Protein AF-A0A4T0EVB5-F1 (afdb_monomer_lite)

Radius of gyration: 19.88 Å; chains: 1; bounding box: 61×43×42 Å

Secondary structure (DSSP, 8-state):
---------PEEEEETTEEEEE--GGGHHHHHHHHHHHH-GGG--SEEEEEEEETTEEEEEEEEEE-TTSPEEEEEEEBPPGGGPPTTPPTTT-BSS-----SSS-EEEEEEESSS-EEEEEGGGTEEEEE---

Sequence (134 aa):
MLHYVFELTVNVQRFDGKPVLYVPAKQLPKFYALVKPYILPEFAYKFRHQVNGAQWYWSYEYSDYLNEEGESLEFDSYMVPESDLELGQLRLLDVDAPVVVPVDTHIRFIVTANDVIHDFAVPSLGLKIDATPG

InterPro domains:
  IPR002429 Cytochrome c oxidase subunit II-like C-terminal [PF00116] (52-134)
  IPR002429 Cytochrome c oxidase subunit II-like C-terminal [PS50857] (44-134)
  IPR008972 Cupredoxin [G3DSA:2.60.40.420] (51-134)
  IPR008972 Cupredoxin [SSF49503] (50-134)
  IPR027434 Homing endonuclease [G3DSA:3.10.28.10] (1-50)
  IPR027434 Homing endonuclease [SSF55608] (1-47)
  IPR045187 Cytochrome c/quinol oxidase subunit II [PTHR22888] (49-134)

Organism: Wallemia ichthyophaga (NCBI:txid245174)

Structure (mmCIF, N/CA/C/O backbone):
data_AF-A0A4T0EVB5-F1
#
_entry.id   AF-A0A4T0EVB5-F1
#
loop_
_atom_site.group_PDB
_atom_site.id
_atom_site.type_symbol
_atom_site.label_atom_id
_atom_site.label_alt_id
_atom_site.label_comp_id
_atom_site.label_asym_id
_atom_site.label_entity_id
_atom_site.label_seq_id
_atom_site.pdbx_PDB_ins_code
_atom_site.Cartn_x
_atom_site.Cartn_y
_atom_site.Cartn_z
_atom_site.occupancy
_atom_site.B_iso_or_equiv
_atom_site.auth_seq_id
_atom_site.auth_comp_id
_atom_site.auth_asym_id
_atom_site.auth_atom_id
_atom_site.pdbx_PDB_model_num
ATOM 1 N N . MET A 1 1 ? 5.068 -19.674 5.567 1.00 35.44 1 MET A N 1
ATOM 2 C CA . MET A 1 1 ? 5.310 -18.638 4.544 1.00 35.44 1 MET A CA 1
ATOM 3 C C . MET A 1 1 ? 6.817 -18.467 4.435 1.00 35.44 1 MET A C 1
ATOM 5 O O . MET A 1 1 ? 7.442 -18.101 5.420 1.00 35.44 1 MET A O 1
ATOM 9 N N . LEU A 1 2 ? 7.418 -18.907 3.329 1.00 25.44 2 LEU A N 1
ATOM 10 C CA . LEU A 1 2 ? 8.870 -18.871 3.138 1.00 25.44 2 LEU A CA 1
ATOM 11 C C . LEU A 1 2 ? 9.256 -17.469 2.659 1.00 25.44 2 LEU A C 1
ATOM 13 O O . LEU A 1 2 ? 8.852 -17.068 1.572 1.00 25.44 2 LEU A O 1
ATOM 17 N N . HIS A 1 3 ? 10.024 -16.731 3.459 1.00 31.75 3 HIS A N 1
ATOM 18 C CA . HIS A 1 3 ? 10.759 -15.572 2.963 1.00 31.75 3 HIS A CA 1
ATOM 19 C C . HIS A 1 3 ? 11.757 -16.084 1.918 1.00 31.75 3 HIS A C 1
ATOM 21 O O . HIS A 1 3 ? 12.736 -16.743 2.268 1.00 31.75 3 HIS A O 1
ATOM 27 N N . TYR A 1 4 ? 11.510 -15.834 0.634 1.00 34.47 4 TYR A N 1
ATOM 28 C CA . TYR A 1 4 ? 12.517 -16.088 -0.390 1.00 34.47 4 TYR A CA 1
ATOM 29 C C . TYR A 1 4 ? 13.493 -14.912 -0.398 1.00 34.47 4 TYR A C 1
ATOM 31 O O . TYR A 1 4 ? 13.415 -14.022 -1.238 1.00 34.47 4 TYR A O 1
ATOM 39 N N . VAL A 1 5 ? 14.421 -14.902 0.559 1.00 42.59 5 VAL A N 1
ATOM 40 C CA . VAL A 1 5 ? 15.648 -14.118 0.408 1.00 42.59 5 VAL A CA 1
ATOM 41 C C . VAL A 1 5 ? 16.436 -14.796 -0.709 1.00 42.59 5 VAL A C 1
ATOM 43 O O . VAL A 1 5 ? 16.967 -15.898 -0.548 1.00 42.59 5 VAL A O 1
ATOM 46 N N . PHE A 1 6 ? 16.429 -14.195 -1.896 1.00 48.22 6 PHE A N 1
ATOM 47 C CA . PHE A 1 6 ? 17.231 -14.685 -3.006 1.00 48.22 6 PHE A CA 1
ATOM 48 C C . PHE A 1 6 ? 18.655 -14.163 -2.842 1.00 48.22 6 PHE A C 1
ATOM 50 O O . PHE A 1 6 ? 18.978 -13.063 -3.276 1.00 48.22 6 PHE A O 1
ATOM 57 N N . GLU A 1 7 ? 19.528 -14.966 -2.242 1.00 53.59 7 GLU A N 1
ATOM 58 C CA . GLU A 1 7 ? 20.964 -14.724 -2.356 1.00 53.59 7 GLU A CA 1
ATOM 59 C C . GLU A 1 7 ? 21.399 -14.986 -3.804 1.00 53.59 7 GLU A C 1
ATOM 61 O O . GLU A 1 7 ? 21.314 -16.110 -4.317 1.00 53.59 7 GLU A O 1
ATOM 66 N N . LEU A 1 8 ? 21.834 -13.922 -4.479 1.00 59.25 8 LEU A N 1
ATOM 67 C CA . LEU A 1 8 ? 22.471 -13.978 -5.786 1.00 59.25 8 LEU A CA 1
ATOM 68 C C . LEU A 1 8 ? 23.977 -13.806 -5.592 1.00 59.25 8 LEU A C 1
ATOM 70 O O . LEU A 1 8 ? 24.440 -12.777 -5.107 1.00 59.25 8 LEU A O 1
ATOM 74 N N . THR A 1 9 ? 24.754 -14.804 -6.000 1.00 68.25 9 THR A N 1
ATOM 75 C CA . THR A 1 9 ? 26.213 -14.703 -6.017 1.00 68.25 9 THR A CA 1
ATOM 76 C C . THR A 1 9 ? 26.633 -14.172 -7.378 1.00 68.25 9 THR A C 1
ATOM 78 O O . THR A 1 9 ? 26.666 -14.915 -8.360 1.00 68.25 9 THR A O 1
ATOM 81 N N . VAL A 1 10 ? 26.962 -12.884 -7.444 1.00 72.25 10 VAL A N 1
ATOM 82 C CA . VAL A 1 10 ? 27.530 -12.278 -8.651 1.00 72.25 10 VAL A CA 1
ATOM 83 C C . VAL A 1 10 ? 29.041 -12.202 -8.498 1.00 72.25 10 VAL A C 1
ATOM 85 O O . VAL A 1 10 ? 29.542 -11.621 -7.540 1.00 72.25 10 VAL A O 1
ATOM 88 N N . ASN A 1 11 ? 29.771 -12.783 -9.448 1.00 74.88 11 ASN A N 1
ATOM 89 C CA . ASN A 1 11 ? 31.225 -12.667 -9.496 1.00 74.88 11 ASN A CA 1
ATOM 90 C C . ASN A 1 11 ? 31.620 -11.667 -10.581 1.00 74.88 11 ASN A C 1
ATOM 92 O O . ASN A 1 11 ? 31.133 -11.750 -11.707 1.00 74.88 11 ASN A O 1
ATOM 96 N N . VAL A 1 12 ? 32.529 -10.748 -10.265 1.00 77.88 12 VAL A N 1
ATOM 97 C CA . VAL A 1 12 ? 33.154 -9.874 -11.265 1.00 77.88 12 VAL A CA 1
ATOM 98 C C . VAL A 1 12 ? 34.386 -10.590 -11.808 1.00 77.88 12 VAL A C 1
ATOM 100 O O . VAL A 1 12 ? 35.315 -10.884 -11.058 1.00 77.88 12 VAL A O 1
ATOM 103 N N . GLN A 1 13 ? 34.408 -10.870 -13.108 1.00 79.19 13 GLN A N 1
ATOM 104 C CA . GLN A 1 13 ? 35.580 -11.408 -13.805 1.00 79.19 13 GLN A CA 1
ATOM 105 C C . GLN A 1 13 ? 36.011 -10.451 -14.913 1.00 79.19 13 GLN A C 1
ATOM 107 O O . GLN A 1 13 ? 35.250 -9.574 -15.311 1.00 79.19 13 GLN A O 1
ATOM 112 N N . ARG A 1 14 ? 37.244 -10.582 -15.410 1.00 81.19 14 ARG A N 1
ATOM 113 C CA . ARG A 1 14 ? 37.707 -9.807 -16.568 1.00 81.19 14 ARG A CA 1
ATOM 114 C C . ARG A 1 14 ? 37.699 -10.677 -17.817 1.00 81.19 14 ARG A C 1
ATOM 116 O O . ARG A 1 14 ? 38.304 -11.742 -17.813 1.00 81.19 14 ARG A O 1
ATOM 123 N N . PHE A 1 15 ? 37.068 -10.188 -18.878 1.00 78.88 15 PHE A N 1
ATOM 124 C CA . PHE A 1 15 ? 37.136 -10.761 -20.221 1.00 78.88 15 PHE A CA 1
ATOM 125 C C . PHE A 1 15 ? 37.667 -9.677 -21.165 1.00 78.88 15 PHE A C 1
ATOM 127 O O . PHE A 1 15 ? 37.140 -8.565 -21.173 1.00 78.88 15 PHE A O 1
ATOM 134 N N . ASP A 1 16 ? 38.772 -9.948 -21.865 1.00 85.94 16 ASP A N 1
ATOM 135 C CA . ASP A 1 16 ? 39.513 -8.957 -22.670 1.00 85.94 16 ASP A CA 1
ATOM 136 C C . ASP A 1 16 ? 39.801 -7.638 -21.927 1.00 85.94 16 ASP A C 1
ATOM 138 O O . ASP A 1 16 ? 39.621 -6.531 -22.435 1.00 85.94 16 ASP A O 1
ATOM 142 N N . GLY A 1 17 ? 40.204 -7.746 -20.658 1.00 86.19 17 GLY A N 1
ATOM 143 C CA . GLY A 1 17 ? 40.525 -6.597 -19.807 1.00 86.19 17 GLY A CA 1
ATOM 144 C C . GLY A 1 17 ? 39.315 -5.814 -19.284 1.00 86.19 17 GLY A C 1
ATOM 145 O O . GLY A 1 17 ? 39.488 -4.998 -18.374 1.00 86.19 17 GLY A O 1
ATOM 146 N N . LYS A 1 18 ? 38.095 -6.089 -19.763 1.00 79.06 18 LYS A N 1
ATOM 147 C CA . LYS A 1 18 ? 36.859 -5.438 -19.307 1.00 79.06 18 LYS A CA 1
ATOM 148 C C . LYS A 1 18 ? 36.208 -6.224 -18.166 1.00 79.06 18 LYS A C 1
ATOM 150 O O . LYS A 1 18 ? 36.173 -7.452 -18.235 1.00 79.06 18 LYS A O 1
ATOM 155 N N . PRO A 1 19 ? 35.697 -5.556 -17.118 1.00 80.69 19 PRO A N 1
ATOM 156 C CA . PRO A 1 19 ? 34.923 -6.227 -16.083 1.00 80.69 19 PRO A CA 1
ATOM 157 C C . PRO A 1 19 ? 33.594 -6.729 -16.664 1.00 80.69 19 PRO A C 1
ATOM 159 O O . PRO A 1 19 ? 32.876 -5.989 -17.332 1.00 80.69 19 PRO A O 1
ATOM 162 N N . VAL A 1 20 ? 33.276 -7.990 -16.396 1.00 81.12 20 VAL A N 1
ATOM 163 C CA . VAL A 1 20 ? 32.047 -8.677 -16.791 1.00 81.12 20 VAL A CA 1
ATOM 164 C C . VAL A 1 20 ? 31.455 -9.336 -15.548 1.00 81.12 20 VAL A C 1
ATOM 166 O O . VAL A 1 20 ? 32.163 -9.995 -14.782 1.00 81.12 20 VAL A O 1
ATOM 169 N N . LEU A 1 21 ? 30.152 -9.148 -15.340 1.00 79.19 21 LEU A N 1
ATOM 170 C CA . LEU A 1 21 ? 29.410 -9.826 -14.280 1.00 79.19 21 LEU A CA 1
ATOM 171 C C . LEU A 1 21 ? 29.070 -11.245 -14.734 1.00 79.19 21 LEU A C 1
ATOM 173 O O . LEU A 1 21 ? 28.419 -11.436 -15.760 1.00 79.19 21 LEU A O 1
ATOM 177 N N . TYR A 1 22 ? 29.496 -12.239 -13.960 1.00 80.88 22 TYR A N 1
ATOM 178 C CA . TYR A 1 22 ? 29.159 -13.637 -14.182 1.00 80.88 22 TYR A CA 1
ATOM 179 C C . TYR A 1 22 ? 28.127 -14.098 -13.154 1.00 80.88 22 TYR A C 1
ATOM 181 O O . TYR A 1 22 ? 28.383 -14.084 -11.945 1.00 80.88 22 TYR A O 1
ATOM 189 N N . VAL A 1 23 ? 26.972 -14.544 -13.650 1.00 83.06 23 VAL A N 1
ATOM 190 C CA . VAL A 1 23 ? 25.920 -15.182 -12.853 1.00 83.06 23 VAL A CA 1
ATOM 191 C C . VAL A 1 23 ? 25.990 -16.692 -13.096 1.00 83.06 23 VAL A C 1
ATOM 193 O O . VAL A 1 23 ? 25.849 -17.125 -14.242 1.00 83.06 23 VAL A O 1
ATOM 196 N N . PRO A 1 24 ? 26.205 -17.524 -12.059 1.00 84.94 24 PRO A N 1
ATOM 197 C CA . PRO A 1 24 ? 26.215 -18.974 -12.216 1.00 84.94 24 PRO A CA 1
ATOM 198 C C . PRO A 1 24 ? 24.929 -19.482 -12.875 1.00 84.94 24 PRO A C 1
ATOM 200 O O . PRO A 1 24 ? 23.834 -19.077 -12.491 1.00 84.94 24 PRO A O 1
ATOM 203 N N . ALA A 1 25 ? 25.039 -20.438 -13.803 1.00 84.62 25 ALA A N 1
ATOM 204 C CA . ALA A 1 25 ? 23.894 -20.943 -14.570 1.00 84.62 25 ALA A CA 1
ATOM 205 C C . ALA A 1 25 ? 22.713 -21.412 -13.694 1.00 84.62 25 ALA A C 1
ATOM 207 O O . ALA A 1 25 ? 21.555 -21.176 -14.020 1.00 84.62 25 ALA A O 1
ATOM 208 N N . LYS A 1 26 ? 22.999 -22.005 -12.527 1.00 84.12 26 LYS A N 1
ATOM 209 C CA . LYS A 1 26 ? 21.984 -22.444 -11.549 1.00 84.12 26 LYS A CA 1
ATOM 210 C C . LYS A 1 26 ? 21.180 -21.292 -10.929 1.00 84.12 26 LYS A C 1
ATOM 212 O O . LYS A 1 26 ? 20.095 -21.522 -10.406 1.00 84.12 26 LYS A O 1
ATOM 217 N N . GLN A 1 27 ? 21.714 -20.075 -10.959 1.00 84.25 27 GLN A N 1
ATOM 218 C CA . GLN A 1 27 ? 21.076 -18.868 -10.438 1.00 84.25 27 GLN A CA 1
ATOM 219 C C . GLN A 1 27 ? 20.407 -18.038 -11.545 1.00 84.25 27 GLN A C 1
ATOM 221 O O . GLN A 1 27 ? 19.631 -17.140 -11.223 1.00 84.25 27 GLN A O 1
ATOM 226 N N . LEU A 1 28 ? 20.621 -18.365 -12.829 1.00 83.69 28 LEU A N 1
ATOM 227 C CA . LEU A 1 28 ? 20.002 -17.655 -13.956 1.00 83.69 28 LEU A CA 1
ATOM 228 C C . LEU A 1 28 ? 18.470 -17.584 -13.878 1.00 83.69 28 LEU A C 1
ATOM 230 O O . LEU A 1 28 ? 17.954 -16.500 -14.127 1.00 83.69 28 LEU A O 1
ATOM 234 N N . PRO A 1 29 ? 17.717 -18.635 -13.487 1.00 85.69 29 PRO A N 1
ATOM 235 C CA . PRO A 1 29 ? 16.261 -18.520 -13.374 1.00 85.69 29 PRO A CA 1
ATOM 236 C C . PRO A 1 29 ? 15.819 -17.487 -12.329 1.00 85.69 29 PRO A C 1
ATOM 238 O O . PRO A 1 29 ? 14.877 -16.738 -12.564 1.00 85.69 29 PRO A O 1
ATOM 241 N N . LYS A 1 30 ? 16.530 -17.413 -11.194 1.00 80.56 30 LYS A N 1
ATOM 242 C CA . LYS A 1 30 ? 16.265 -16.440 -10.121 1.00 80.56 30 LYS A CA 1
ATOM 243 C C . LYS A 1 30 ? 16.626 -15.026 -10.560 1.00 80.56 30 LYS A C 1
ATOM 245 O O . LYS A 1 30 ? 15.839 -14.107 -10.373 1.00 80.56 30 LYS A O 1
ATOM 250 N N . PHE A 1 31 ? 17.798 -14.874 -11.176 1.00 82.19 31 PHE A N 1
ATOM 251 C CA . PHE A 1 31 ? 18.243 -13.602 -11.731 1.00 82.19 31 PHE A CA 1
ATOM 252 C C . PHE A 1 31 ? 17.263 -13.096 -12.787 1.00 82.19 31 PHE A C 1
ATOM 254 O O . PHE A 1 31 ? 16.822 -11.958 -12.707 1.00 82.19 31 PHE A O 1
ATOM 261 N N . TYR A 1 32 ? 16.863 -13.960 -13.723 1.00 82.75 32 TYR A N 1
ATOM 262 C CA . TYR A 1 32 ? 15.874 -13.632 -14.739 1.00 82.75 32 TYR A CA 1
ATOM 263 C C . TYR A 1 32 ? 14.550 -13.215 -14.102 1.00 82.75 32 TYR A C 1
ATOM 265 O O . TYR A 1 32 ? 14.058 -12.150 -14.436 1.00 82.75 32 TYR A O 1
ATOM 273 N N . ALA A 1 33 ? 14.010 -13.976 -13.143 1.00 80.81 33 ALA A N 1
ATOM 274 C CA . ALA A 1 33 ? 12.781 -13.602 -12.440 1.00 80.81 33 ALA A CA 1
ATOM 275 C C . ALA A 1 33 ? 12.872 -12.225 -11.754 1.00 80.81 33 ALA A C 1
ATOM 277 O O . ALA A 1 33 ? 11.902 -11.475 -11.786 1.00 80.81 33 ALA A O 1
ATOM 278 N N . LEU A 1 34 ? 14.039 -11.879 -11.197 1.00 79.94 34 LEU A N 1
ATOM 279 C CA . LEU A 1 34 ? 14.293 -10.586 -10.560 1.00 79.94 34 LEU A CA 1
ATOM 280 C C . LEU A 1 34 ? 14.336 -9.429 -11.569 1.00 79.94 34 LEU A C 1
ATOM 282 O O . LEU A 1 34 ? 13.760 -8.375 -11.319 1.00 79.94 34 LEU A O 1
ATOM 286 N N . VAL A 1 35 ? 15.020 -9.605 -12.703 1.00 81.31 35 VAL A N 1
ATOM 287 C CA . VAL A 1 35 ? 15.214 -8.517 -13.680 1.00 81.31 35 VAL A CA 1
ATOM 288 C C . VAL A 1 35 ? 14.085 -8.411 -14.699 1.00 81.31 35 VAL A C 1
ATOM 290 O O . VAL A 1 35 ? 13.909 -7.351 -15.295 1.00 81.31 35 VAL A O 1
ATOM 293 N N . LYS A 1 36 ? 13.308 -9.486 -14.897 1.00 79.69 36 LYS A N 1
ATOM 294 C CA . LYS A 1 36 ? 12.224 -9.580 -15.885 1.00 79.69 36 LYS A CA 1
ATOM 295 C C . LYS A 1 36 ? 11.284 -8.364 -15.863 1.00 79.69 36 LYS A C 1
ATO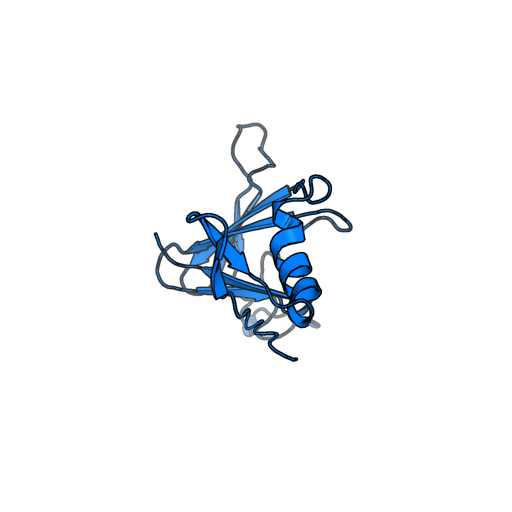M 297 O O . LYS A 1 36 ? 11.073 -7.811 -16.940 1.00 79.69 36 LYS A O 1
ATOM 302 N N . PRO A 1 37 ? 10.790 -7.882 -14.702 1.00 73.31 37 PRO A N 1
ATOM 303 C CA . PRO A 1 37 ? 9.876 -6.738 -14.662 1.00 73.31 37 PRO A CA 1
ATOM 304 C C . PRO A 1 37 ? 10.503 -5.412 -15.122 1.00 73.31 37 PRO A C 1
ATOM 306 O O . PRO A 1 37 ? 9.779 -4.482 -15.460 1.00 73.31 37 PRO A O 1
ATOM 309 N N . TYR A 1 38 ? 11.836 -5.307 -15.129 1.00 74.25 38 TYR A N 1
ATOM 310 C CA . TYR A 1 38 ? 12.560 -4.074 -15.457 1.00 74.25 38 TYR A CA 1
ATOM 311 C C . TYR A 1 38 ? 13.002 -3.991 -16.921 1.00 74.25 38 TYR A C 1
ATOM 313 O O . TYR A 1 38 ? 13.263 -2.897 -17.413 1.00 74.25 38 TYR A O 1
ATOM 321 N N . ILE A 1 39 ? 13.128 -5.130 -17.609 1.00 75.19 39 ILE A N 1
ATOM 322 C CA . ILE A 1 39 ? 13.713 -5.196 -18.960 1.00 75.19 39 ILE A CA 1
ATOM 323 C C . ILE A 1 39 ? 12.700 -5.550 -20.049 1.00 75.19 39 ILE A C 1
ATOM 325 O O . ILE A 1 39 ? 12.988 -5.353 -21.228 1.00 75.19 39 ILE A O 1
ATOM 329 N N . LEU A 1 40 ? 11.544 -6.104 -19.675 1.00 74.81 40 LEU A N 1
ATOM 330 C CA . LEU A 1 40 ? 10.555 -6.605 -20.621 1.00 74.81 40 LEU A CA 1
ATOM 331 C C . LEU A 1 40 ? 9.374 -5.623 -20.777 1.00 74.81 40 LEU A C 1
ATOM 333 O O . LEU A 1 40 ? 8.707 -5.327 -19.784 1.00 74.81 40 LEU A O 1
ATOM 337 N N . PRO A 1 41 ? 9.091 -5.117 -21.997 1.00 72.75 41 PRO A N 1
ATOM 338 C CA . PRO A 1 41 ? 8.057 -4.104 -22.232 1.00 72.75 41 PRO A CA 1
ATOM 339 C C . PRO A 1 41 ? 6.639 -4.539 -21.858 1.00 72.75 41 PRO A C 1
ATOM 341 O O . PRO A 1 41 ? 5.817 -3.694 -21.513 1.00 72.75 41 PRO A O 1
ATOM 344 N N . GLU A 1 42 ? 6.331 -5.837 -21.912 1.00 70.88 42 GLU A N 1
ATOM 345 C CA . GLU A 1 42 ? 5.012 -6.352 -21.538 1.00 70.88 42 GLU A CA 1
ATOM 346 C C . GLU A 1 42 ? 4.696 -6.175 -20.043 1.00 70.88 42 GLU A C 1
ATOM 348 O O . GLU A 1 42 ? 3.531 -6.233 -19.665 1.00 70.88 42 GLU A O 1
ATOM 353 N N . PHE A 1 43 ? 5.710 -5.887 -19.216 1.00 66.75 43 PHE A N 1
ATOM 354 C CA . PHE A 1 43 ? 5.569 -5.533 -17.799 1.00 66.75 43 PHE A CA 1
ATOM 355 C C . PHE A 1 43 ? 5.470 -4.018 -17.565 1.00 66.75 43 PHE A C 1
ATOM 357 O O . PHE A 1 43 ? 5.588 -3.557 -16.427 1.00 66.75 43 PHE A O 1
ATOM 364 N N . ALA A 1 44 ? 5.248 -3.221 -18.618 1.00 72.62 44 ALA A N 1
ATOM 365 C CA . ALA A 1 44 ? 4.898 -1.817 -18.457 1.00 72.62 44 ALA A CA 1
ATOM 366 C C . ALA A 1 44 ? 3.654 -1.701 -17.561 1.00 72.62 44 ALA A C 1
ATOM 368 O O . ALA A 1 44 ? 2.600 -2.282 -17.829 1.00 72.62 44 ALA A O 1
ATOM 369 N N . TYR A 1 45 ? 3.797 -0.963 -16.463 1.00 72.81 45 TYR A N 1
ATOM 370 C CA . TYR A 1 45 ? 2.709 -0.715 -15.529 1.00 72.81 45 TYR A CA 1
ATOM 371 C C . TYR A 1 45 ? 1.666 0.187 -16.187 1.00 72.81 45 TYR A C 1
ATOM 373 O O . TYR A 1 45 ? 2.011 1.120 -16.913 1.00 72.81 45 TYR A O 1
ATOM 381 N N . LYS A 1 46 ? 0.391 -0.101 -15.924 1.00 79.94 46 LYS A N 1
ATOM 382 C CA . LYS A 1 46 ? -0.731 0.712 -16.412 1.00 79.94 46 LYS A CA 1
ATOM 383 C C . LYS A 1 46 ? -1.258 1.681 -15.366 1.00 79.94 46 LYS A C 1
ATOM 385 O O . LYS A 1 46 ? -1.829 2.691 -15.743 1.00 79.94 46 LYS A O 1
ATOM 390 N N . PHE A 1 47 ? -1.072 1.353 -14.089 1.00 84.44 47 PHE A N 1
ATOM 391 C CA . PHE A 1 47 ? -1.549 2.162 -12.975 1.00 84.44 47 PHE A CA 1
ATOM 392 C C . PHE A 1 47 ? -0.454 2.344 -11.937 1.00 84.44 47 PHE A C 1
ATOM 394 O O . PHE A 1 47 ? 0.186 1.375 -11.513 1.00 84.44 47 PHE A O 1
ATOM 401 N N . ARG A 1 48 ? -0.262 3.587 -11.520 1.00 88.25 48 ARG A N 1
ATOM 402 C CA . ARG A 1 48 ? 0.656 4.022 -10.479 1.00 88.25 48 ARG A CA 1
ATOM 403 C C . ARG A 1 48 ? -0.133 4.459 -9.255 1.00 88.25 48 ARG A C 1
ATOM 405 O O . ARG A 1 48 ? -1.046 5.268 -9.363 1.00 88.25 48 ARG A O 1
ATOM 412 N N . HIS A 1 49 ? 0.267 3.926 -8.111 1.00 90.88 49 HIS A N 1
ATOM 413 C CA . HIS A 1 49 ? -0.272 4.286 -6.807 1.00 90.88 49 HIS A CA 1
ATOM 414 C C . HIS A 1 49 ? 0.889 4.714 -5.922 1.00 90.88 49 HIS A C 1
ATOM 416 O O . HIS A 1 49 ? 1.884 3.983 -5.847 1.00 90.88 49 HIS A O 1
ATOM 422 N N . GLN A 1 50 ? 0.786 5.868 -5.273 1.00 94.38 50 GLN A N 1
ATOM 423 C CA . GLN A 1 50 ? 1.711 6.212 -4.197 1.00 94.38 50 GLN A CA 1
ATOM 424 C C . GLN A 1 50 ? 1.155 5.687 -2.879 1.00 94.38 50 GLN A C 1
ATOM 426 O O . GLN A 1 50 ? -0.057 5.647 -2.675 1.00 94.38 50 GLN A O 1
ATOM 431 N N . VAL A 1 51 ? 2.057 5.221 -2.027 1.00 97.00 51 VAL A N 1
ATOM 432 C CA . VAL A 1 51 ? 1.761 4.673 -0.711 1.00 97.00 51 VAL A CA 1
ATOM 433 C C . VAL A 1 51 ? 2.677 5.385 0.269 1.00 97.00 51 VAL A C 1
ATOM 435 O O . VAL A 1 51 ? 3.894 5.198 0.219 1.00 97.00 51 VAL A O 1
ATOM 438 N N . ASN A 1 52 ? 2.091 6.197 1.139 1.00 97.44 52 ASN A N 1
ATOM 439 C CA . ASN A 1 52 ? 2.810 6.989 2.124 1.00 97.44 52 ASN A CA 1
ATOM 440 C C . ASN A 1 52 ? 2.549 6.415 3.517 1.00 97.44 52 ASN A C 1
ATOM 442 O O . ASN A 1 52 ? 1.414 6.387 3.989 1.00 97.44 52 ASN A O 1
ATOM 446 N N . GLY A 1 53 ? 3.602 5.925 4.166 1.00 97.69 53 GLY A N 1
ATOM 447 C CA . GLY A 1 53 ? 3.552 5.512 5.564 1.00 97.69 53 GLY A CA 1
ATOM 448 C C . GLY A 1 53 ? 3.628 6.723 6.488 1.00 97.69 53 GLY A C 1
ATOM 449 O O . GLY A 1 53 ? 4.540 7.546 6.368 1.00 97.69 53 GLY A O 1
ATOM 450 N N . ALA A 1 54 ? 2.695 6.811 7.426 1.00 97.12 54 ALA A N 1
ATOM 451 C CA . ALA A 1 54 ? 2.722 7.767 8.520 1.00 97.12 54 ALA A CA 1
ATOM 452 C C . ALA A 1 54 ? 2.487 7.030 9.841 1.00 97.12 54 ALA A C 1
ATOM 454 O O . ALA A 1 54 ? 2.129 5.849 9.867 1.00 97.12 54 ALA A O 1
ATOM 455 N N . GLN A 1 55 ? 2.709 7.698 10.970 1.00 96.56 55 GLN A N 1
ATOM 456 C CA . GLN A 1 55 ? 2.523 7.107 12.288 1.00 96.56 55 GLN A CA 1
ATOM 457 C C . GLN A 1 55 ? 1.103 6.552 12.448 1.00 96.56 55 GLN A C 1
ATOM 459 O O . GLN A 1 55 ? 0.153 7.279 12.725 1.00 96.56 55 GLN A O 1
ATOM 464 N N . TRP A 1 56 ? 1.022 5.222 12.333 1.00 96.38 56 TRP A N 1
ATOM 465 C CA . TRP A 1 56 ? -0.148 4.378 12.583 1.00 96.38 56 TRP A CA 1
ATOM 466 C C . TRP A 1 56 ? -1.250 4.404 11.515 1.00 96.38 56 TRP A C 1
ATOM 468 O O . TRP A 1 56 ? -2.334 3.881 11.770 1.00 96.38 56 TRP A O 1
ATOM 478 N N . TYR A 1 57 ? -0.972 4.933 10.322 1.00 97.88 57 TYR A N 1
ATOM 479 C CA . TYR A 1 57 ? -1.886 4.882 9.177 1.00 97.88 57 TYR A CA 1
ATOM 480 C C . TYR A 1 57 ? -1.129 4.923 7.845 1.00 97.88 57 TYR A C 1
ATOM 482 O O . TYR A 1 57 ? 0.074 5.192 7.801 1.00 97.88 57 TYR A O 1
ATOM 490 N N . TRP A 1 58 ? -1.842 4.633 6.759 1.00 98.31 58 TRP A N 1
ATOM 491 C CA . TRP A 1 58 ? -1.317 4.718 5.398 1.00 98.31 58 TRP A CA 1
ATOM 492 C C . TRP A 1 58 ? -2.134 5.714 4.588 1.00 98.31 58 TRP A C 1
ATOM 494 O O . TRP A 1 58 ? -3.358 5.660 4.639 1.00 98.31 58 TRP A O 1
ATOM 504 N N . SER A 1 59 ? -1.476 6.554 3.797 1.00 97.81 59 SER A N 1
ATOM 505 C CA . SER A 1 59 ? -2.136 7.386 2.786 1.00 97.81 59 SER A CA 1
ATOM 506 C C . SER A 1 59 ? -1.879 6.803 1.403 1.00 97.81 59 SER A C 1
ATOM 508 O O . SER A 1 59 ? -0.762 6.370 1.094 1.00 97.81 59 SER A O 1
ATOM 510 N N . TYR A 1 60 ? -2.909 6.784 0.564 1.00 97.12 60 TYR A N 1
ATOM 511 C CA . TYR A 1 60 ? -2.835 6.273 -0.800 1.00 97.12 60 TYR A CA 1
ATOM 512 C C . TYR A 1 60 ? -3.176 7.373 -1.793 1.00 97.12 60 TYR A C 1
ATOM 514 O O . TYR A 1 60 ? -4.175 8.067 -1.630 1.00 97.12 60 TYR A O 1
ATOM 522 N N . GLU A 1 61 ? -2.392 7.466 -2.864 1.00 95.38 61 GLU A N 1
ATOM 523 C CA . GLU A 1 61 ? -2.629 8.414 -3.950 1.00 95.38 61 GLU A CA 1
ATOM 524 C C . GLU A 1 61 ? -2.766 7.679 -5.285 1.00 95.38 61 GLU A C 1
ATOM 526 O O . GLU A 1 61 ? -1.858 6.965 -5.731 1.00 95.38 61 GLU A O 1
ATOM 531 N N . TYR A 1 62 ? -3.888 7.892 -5.963 1.00 93.69 62 TYR A N 1
ATOM 532 C CA . TYR A 1 62 ? -4.124 7.425 -7.323 1.00 93.69 62 TYR A CA 1
ATOM 533 C C . TYR A 1 62 ? -3.592 8.449 -8.338 1.00 93.69 62 TYR A C 1
ATOM 535 O O . TYR A 1 62 ? -4.361 9.128 -9.011 1.00 93.69 62 TYR A O 1
ATOM 543 N N . SER A 1 63 ? -2.269 8.562 -8.477 1.00 84.38 63 SER A N 1
ATOM 544 C CA . SER A 1 63 ? -1.637 9.641 -9.261 1.00 84.38 63 SER A CA 1
ATOM 545 C C . SER A 1 63 ? -1.997 9.679 -10.751 1.00 84.38 63 SER A C 1
ATOM 547 O O . SER A 1 63 ? -1.864 10.722 -11.383 1.00 84.38 63 SER A O 1
ATOM 549 N N . ASP A 1 64 ? -2.418 8.555 -11.338 1.00 85.75 64 ASP A N 1
ATOM 550 C CA . ASP A 1 64 ? -2.844 8.517 -12.745 1.00 85.75 64 ASP A CA 1
ATOM 551 C C . ASP A 1 64 ? -4.321 8.946 -12.932 1.00 85.75 64 ASP A C 1
ATOM 553 O O . ASP A 1 64 ? -4.776 9.095 -14.067 1.00 85.75 64 ASP A O 1
ATOM 557 N N . TYR A 1 65 ? -5.073 9.149 -11.841 1.00 83.94 65 TYR A N 1
ATOM 558 C CA . TYR A 1 65 ? -6.475 9.567 -11.854 1.00 83.94 65 TYR A CA 1
ATOM 559 C C . TYR A 1 65 ? -6.607 10.992 -11.328 1.00 83.94 65 TYR A C 1
ATOM 561 O O . TYR A 1 65 ? -6.496 11.231 -10.128 1.00 83.94 65 TYR A O 1
ATOM 569 N N . LEU A 1 66 ? -6.878 11.922 -12.240 1.00 85.62 66 LEU A N 1
ATOM 570 C CA . LEU A 1 66 ? -7.120 13.320 -11.908 1.00 85.62 66 LEU A CA 1
ATOM 571 C C . LEU A 1 66 ? -8.622 13.605 -11.865 1.00 85.62 66 LEU A C 1
ATOM 573 O O . LEU A 1 66 ? -9.375 13.128 -12.721 1.00 85.62 66 LEU A O 1
ATOM 577 N N . ASN A 1 67 ? -9.048 14.388 -10.879 1.00 82.94 67 ASN A N 1
ATOM 578 C CA . ASN A 1 67 ? -10.395 14.945 -10.826 1.00 82.94 67 ASN A CA 1
ATOM 579 C C . ASN A 1 67 ? -10.574 16.071 -11.876 1.00 82.94 67 ASN A C 1
ATOM 581 O O . ASN A 1 67 ? -9.658 16.393 -12.637 1.00 82.94 67 ASN A O 1
ATOM 585 N N . GLU A 1 68 ? -11.763 16.678 -11.932 1.00 85.19 68 GLU A N 1
ATOM 586 C CA . GLU A 1 68 ? -12.077 17.765 -12.882 1.00 85.19 68 GLU A CA 1
ATOM 587 C C . GLU A 1 68 ? -11.185 19.011 -12.707 1.00 85.19 68 GLU A C 1
ATOM 589 O O . GLU A 1 68 ? -11.044 19.809 -13.633 1.00 85.19 68 GLU A O 1
ATOM 594 N N . GLU A 1 69 ? -10.553 19.151 -11.543 1.00 85.94 69 GLU A N 1
ATOM 595 C CA . GLU A 1 69 ? -9.681 20.264 -11.159 1.00 85.94 69 GLU A CA 1
ATOM 596 C C . GLU A 1 69 ? -8.193 19.951 -11.409 1.00 85.94 69 GLU A C 1
ATOM 598 O O . GLU A 1 69 ? -7.338 20.828 -11.285 1.00 85.94 69 GLU A O 1
ATOM 603 N N . GLY A 1 70 ? -7.879 18.728 -11.856 1.00 86.31 70 GLY A N 1
ATOM 604 C CA . GLY A 1 70 ? -6.520 18.287 -12.162 1.00 86.31 70 GLY A CA 1
ATOM 605 C C . GLY A 1 70 ? -5.733 17.771 -10.956 1.00 86.31 70 GLY A C 1
ATOM 606 O O . GLY A 1 70 ? -4.518 17.609 -11.066 1.00 86.31 70 GLY A O 1
ATOM 607 N N . GLU A 1 71 ? -6.392 17.509 -9.829 1.00 87.31 71 GLU A N 1
ATOM 608 C CA . GLU A 1 71 ? -5.780 16.971 -8.612 1.00 87.31 71 GLU A CA 1
ATOM 609 C C . GLU A 1 71 ? -5.912 15.447 -8.571 1.00 87.31 71 GLU A C 1
ATOM 611 O O . GLU A 1 71 ? -6.922 14.889 -9.015 1.00 87.31 71 GLU A O 1
ATOM 616 N N . SER A 1 72 ? -4.892 14.761 -8.053 1.00 90.06 72 SER A N 1
ATOM 617 C CA . SER A 1 72 ? -4.956 13.316 -7.855 1.00 90.06 72 SER A CA 1
ATOM 618 C C . SER A 1 72 ? -5.880 12.958 -6.693 1.00 90.06 7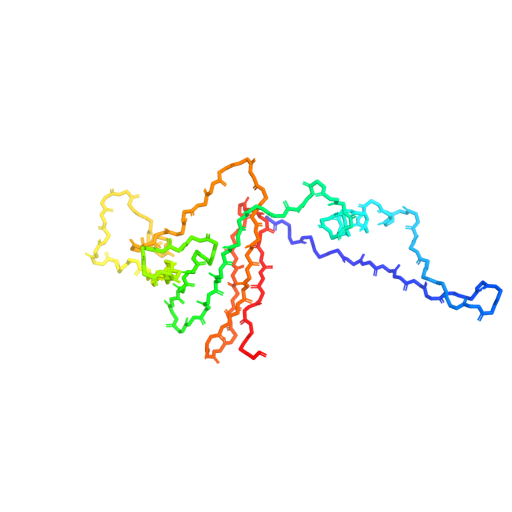2 SER A C 1
ATOM 620 O O . SER A 1 72 ? -6.039 13.707 -5.732 1.00 90.06 72 SER A O 1
ATOM 622 N N . LEU A 1 73 ? -6.522 11.794 -6.788 1.00 91.94 73 LEU A N 1
ATOM 623 C CA . LEU A 1 73 ? -7.341 11.277 -5.696 1.00 91.94 73 LEU A CA 1
ATOM 624 C C . LEU A 1 73 ? -6.437 10.723 -4.584 1.00 91.94 73 LEU A C 1
ATOM 626 O O . LEU A 1 73 ? -5.730 9.737 -4.805 1.00 91.94 73 LEU A O 1
ATOM 630 N N . GLU A 1 74 ? -6.513 11.319 -3.396 1.00 94.56 74 GLU A N 1
ATOM 631 C CA . GLU A 1 74 ? -5.767 10.927 -2.194 1.00 94.56 74 GLU A CA 1
ATOM 632 C C . GLU A 1 74 ? -6.714 10.668 -1.014 1.00 94.56 74 GLU A C 1
ATOM 634 O O . GLU A 1 74 ? -7.749 11.326 -0.878 1.00 94.56 74 GLU A O 1
ATOM 639 N N . PHE A 1 75 ? -6.376 9.690 -0.171 1.00 96.75 75 PHE A N 1
ATOM 640 C CA . PHE A 1 75 ? -7.108 9.394 1.060 1.00 96.75 75 PHE A CA 1
ATOM 641 C C . PHE A 1 75 ? -6.229 8.685 2.098 1.00 96.75 75 PHE A C 1
ATOM 643 O O . PHE A 1 75 ? -5.300 7.950 1.752 1.00 96.75 75 PHE A O 1
ATOM 650 N N . ASP A 1 76 ? -6.587 8.864 3.368 1.00 98.19 76 ASP A N 1
ATOM 651 C CA . ASP A 1 76 ? -5.978 8.181 4.507 1.00 98.19 76 ASP A CA 1
ATOM 652 C C . ASP A 1 76 ? -6.747 6.903 4.858 1.00 98.19 76 ASP A C 1
ATOM 654 O O . ASP A 1 76 ? -7.967 6.830 4.712 1.00 98.19 76 ASP A O 1
ATOM 658 N N . SER A 1 77 ? -6.016 5.893 5.323 1.00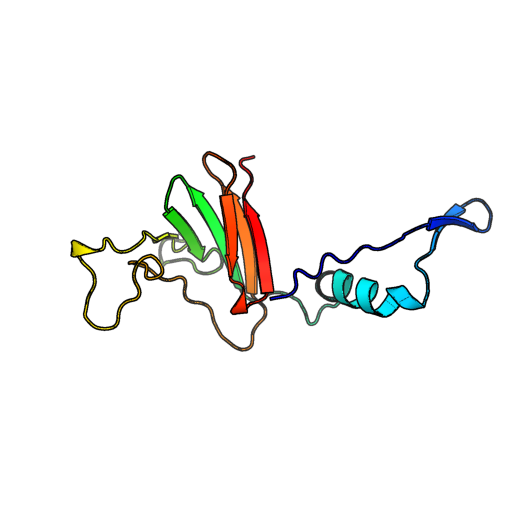 98.31 77 SER A N 1
ATOM 659 C CA . SER A 1 77 ? -6.516 4.573 5.694 1.00 98.31 77 SER A CA 1
ATOM 660 C C . SER A 1 77 ? -6.076 4.232 7.113 1.00 98.31 77 SER A C 1
ATOM 662 O O . SER A 1 77 ? -4.891 3.986 7.381 1.00 98.31 77 SER A O 1
ATOM 664 N N . TYR A 1 78 ? -7.045 4.214 8.022 1.00 98.44 78 TYR A N 1
ATOM 665 C CA . TYR A 1 78 ? -6.873 3.929 9.437 1.00 98.44 78 TYR A CA 1
ATOM 666 C C . TYR A 1 78 ? -7.421 2.551 9.782 1.00 98.44 78 TYR A C 1
ATOM 668 O O . TYR A 1 78 ? -8.413 2.083 9.229 1.00 98.44 78 TYR A O 1
ATOM 676 N N . MET A 1 79 ? -6.793 1.902 10.759 1.00 98.12 79 MET A N 1
ATOM 677 C CA . MET A 1 79 ? -7.335 0.680 11.346 1.00 98.12 79 MET A CA 1
ATOM 678 C C . MET A 1 79 ? -8.663 0.976 12.046 1.00 98.12 79 MET A C 1
ATOM 680 O O . MET A 1 79 ? -8.735 1.895 12.864 1.00 98.12 79 MET A O 1
ATOM 684 N N . VAL A 1 80 ? -9.683 0.155 11.783 1.00 97.81 80 VAL A N 1
ATOM 685 C CA . VAL A 1 80 ? -10.974 0.276 12.471 1.00 97.81 80 VAL A CA 1
ATOM 686 C C . VAL A 1 80 ? -10.787 -0.064 13.960 1.00 97.81 80 VAL A C 1
ATOM 688 O O . VAL A 1 80 ? -10.295 -1.157 14.277 1.00 97.81 80 VAL A O 1
ATOM 691 N N . PRO A 1 81 ? -11.150 0.836 14.897 1.00 97.44 81 PRO A N 1
ATOM 692 C CA . PRO A 1 81 ? -11.074 0.559 16.328 1.00 97.44 81 PRO A CA 1
ATOM 693 C C . PRO A 1 81 ? -11.958 -0.622 16.731 1.00 97.44 81 PRO A C 1
ATOM 695 O O . PRO A 1 81 ? -13.041 -0.814 16.192 1.00 97.44 81 PRO A O 1
ATOM 698 N N . GLU A 1 82 ? -11.550 -1.383 17.751 1.00 96.25 82 GLU A N 1
ATOM 699 C CA . GLU A 1 82 ? -12.306 -2.565 18.199 1.00 96.25 82 GLU A CA 1
ATOM 700 C C . GLU A 1 82 ? -13.739 -2.239 18.659 1.00 96.25 82 GLU A C 1
ATOM 702 O O . GLU A 1 82 ? -14.629 -3.073 18.513 1.00 96.25 82 GLU A O 1
ATOM 707 N N . SER A 1 83 ? -13.978 -1.026 19.170 1.00 97.38 83 SER A N 1
ATOM 708 C CA . SER A 1 83 ? -15.316 -0.546 19.543 1.00 97.38 83 SER A CA 1
ATOM 709 C C . SER A 1 83 ? -16.250 -0.331 18.354 1.00 97.38 83 SER A C 1
ATOM 711 O O . SER A 1 83 ? -17.466 -0.354 18.540 1.00 97.38 83 SER A O 1
ATOM 713 N N . ASP A 1 84 ? -15.681 -0.124 17.168 1.00 97.62 84 ASP A N 1
ATOM 714 C CA . ASP A 1 84 ? -16.388 0.304 15.963 1.00 97.62 84 ASP A CA 1
ATOM 715 C C . ASP A 1 84 ? -16.471 -0.838 14.933 1.00 97.62 84 ASP A C 1
ATOM 717 O O . ASP A 1 84 ? -17.006 -0.653 13.843 1.00 97.62 84 ASP A O 1
ATOM 721 N N . LEU A 1 85 ? -15.961 -2.029 15.279 1.00 97.75 85 LEU A N 1
ATOM 722 C CA . LEU A 1 85 ? -16.019 -3.212 14.424 1.00 97.75 85 LEU A CA 1
ATOM 723 C C . LEU A 1 85 ? -17.455 -3.724 14.267 1.00 97.75 85 LEU A C 1
ATOM 725 O O . LEU A 1 85 ? -18.159 -4.015 15.239 1.00 97.75 85 LEU A O 1
ATOM 729 N N . GLU A 1 86 ? -17.849 -3.939 13.019 1.00 97.31 86 GLU A N 1
ATOM 730 C CA . GLU A 1 86 ? -19.105 -4.578 12.648 1.00 97.31 86 GLU A CA 1
ATOM 731 C C . GLU A 1 86 ? -18.989 -6.113 12.625 1.00 97.31 86 GLU A C 1
ATOM 733 O O . GLU A 1 86 ? -17.906 -6.703 12.545 1.00 97.31 86 GLU A O 1
ATOM 738 N N . LEU A 1 87 ? -20.134 -6.805 12.676 1.00 97.06 87 LEU A N 1
ATOM 739 C CA . LEU A 1 87 ? -20.163 -8.267 12.612 1.00 97.06 87 LEU A CA 1
ATOM 740 C C . LEU A 1 87 ? -19.562 -8.762 11.287 1.00 97.06 87 LEU A C 1
ATOM 742 O O . LEU A 1 87 ? -20.109 -8.518 10.216 1.00 97.06 87 LEU A O 1
ATOM 746 N N . GLY A 1 88 ? -18.482 -9.537 11.384 1.00 96.75 88 GLY A N 1
ATOM 747 C CA . GLY A 1 88 ? -17.764 -10.090 10.233 1.00 96.75 88 GLY A CA 1
ATOM 748 C C . GLY A 1 88 ? -16.446 -9.380 9.927 1.00 96.75 88 GLY A C 1
ATOM 749 O O . GLY A 1 88 ? -15.634 -9.956 9.204 1.00 96.75 88 GLY A O 1
ATOM 750 N N . GLN A 1 89 ? -16.203 -8.206 10.517 1.00 97.62 89 GLN A N 1
ATOM 751 C CA . GLN A 1 89 ? -14.921 -7.519 10.404 1.00 97.62 89 GLN A CA 1
ATOM 752 C C . GLN A 1 89 ? -13.823 -8.190 11.244 1.00 97.62 89 GLN A C 1
ATOM 754 O O . GLN A 1 89 ? -14.065 -8.824 12.278 1.00 97.62 89 GLN A O 1
ATOM 759 N N . LEU A 1 90 ? -12.588 -8.063 10.771 1.00 97.69 90 LEU A N 1
ATOM 760 C CA . LEU A 1 90 ? -11.389 -8.658 11.333 1.00 97.69 90 LEU A CA 1
ATOM 761 C C . LEU A 1 90 ? -10.647 -7.659 12.221 1.00 97.69 90 LEU A C 1
ATOM 763 O O . LEU A 1 90 ? -10.083 -6.659 11.771 1.00 97.69 90 LEU A O 1
ATOM 767 N N . ARG A 1 91 ? -10.559 -8.004 13.506 1.00 97.44 91 ARG A N 1
ATOM 768 C CA . ARG A 1 91 ? -9.791 -7.251 14.502 1.00 97.44 91 ARG A CA 1
ATOM 769 C C . ARG A 1 91 ? -8.323 -7.106 14.071 1.00 97.44 91 ARG A C 1
ATOM 771 O O . ARG A 1 91 ? -7.662 -8.110 13.802 1.00 97.44 91 ARG A O 1
ATOM 778 N N . LEU A 1 92 ? -7.813 -5.871 14.100 1.00 96.56 92 LEU A N 1
ATOM 779 C CA . LEU A 1 92 ? -6.450 -5.469 13.702 1.00 96.56 92 LEU A CA 1
ATOM 780 C C . LEU A 1 92 ? -6.104 -5.617 12.209 1.00 96.56 92 LEU A C 1
ATOM 782 O O . LEU A 1 92 ? -4.929 -5.509 11.859 1.00 96.56 92 LEU A O 1
ATOM 786 N N . LEU A 1 93 ? -7.079 -5.894 11.341 1.00 97.06 93 LEU A N 1
ATOM 787 C CA . LEU A 1 93 ? -6.836 -6.086 9.906 1.00 97.06 93 LEU A CA 1
ATOM 788 C C . LEU A 1 93 ? -7.724 -5.211 9.028 1.00 97.06 93 LEU A C 1
ATOM 790 O O . LEU A 1 93 ? -7.256 -4.772 7.980 1.00 97.06 93 LEU A O 1
ATOM 794 N N . ASP A 1 94 ? -8.966 -4.960 9.440 1.00 98.00 94 ASP A N 1
ATOM 795 C CA . ASP A 1 94 ? -9.838 -4.069 8.685 1.00 98.00 94 ASP A CA 1
ATOM 796 C C . ASP A 1 94 ? -9.468 -2.599 8.880 1.00 98.00 94 ASP A C 1
ATOM 798 O O . ASP A 1 94 ? -9.042 -2.156 9.954 1.00 98.00 94 ASP A O 1
ATOM 802 N N . VAL A 1 95 ? -9.655 -1.858 7.793 1.00 98.38 95 VAL A N 1
ATOM 803 C CA . VAL A 1 95 ? -9.414 -0.423 7.683 1.00 98.38 95 VAL A CA 1
ATOM 804 C C . VAL A 1 95 ? -10.685 0.286 7.227 1.00 98.38 95 VAL A C 1
ATOM 806 O O . VAL A 1 95 ? -11.550 -0.328 6.601 1.00 98.38 95 VAL A O 1
ATOM 809 N N . ASP A 1 96 ? -10.797 1.572 7.536 1.00 97.69 96 ASP A N 1
ATOM 810 C CA . ASP A 1 96 ? -11.940 2.411 7.159 1.00 97.69 96 ASP A CA 1
ATOM 811 C C . ASP A 1 96 ? -12.011 2.693 5.647 1.00 97.69 96 ASP A C 1
ATOM 813 O O . ASP A 1 96 ? -13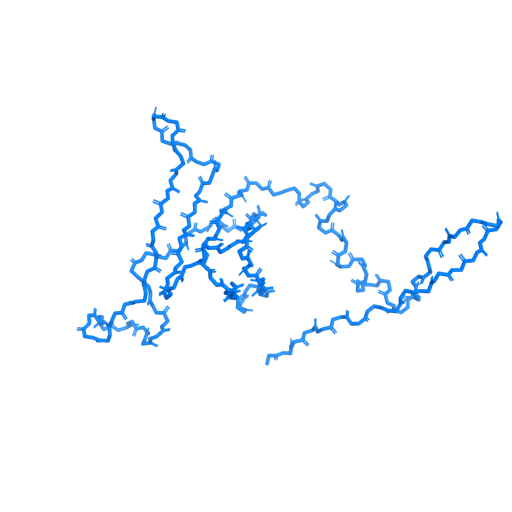.093 2.686 5.058 1.00 97.69 96 ASP A O 1
ATOM 817 N N . ALA A 1 97 ? -10.857 2.876 5.007 1.00 97.56 97 ALA A N 1
ATOM 818 C CA . ALA A 1 97 ? -10.721 3.126 3.580 1.00 97.56 97 ALA A CA 1
ATOM 819 C C . ALA A 1 97 ? -9.703 2.150 2.959 1.00 97.56 97 ALA A C 1
ATOM 821 O O . ALA A 1 97 ? -8.494 2.393 3.005 1.00 97.56 97 ALA A O 1
ATOM 822 N N . PRO A 1 98 ? -10.141 1.009 2.395 1.00 96.56 98 PRO A N 1
ATOM 823 C CA . PRO A 1 98 ? -9.233 0.069 1.750 1.00 96.56 98 PRO A CA 1
ATOM 824 C C . PRO A 1 98 ? -8.752 0.599 0.394 1.00 96.56 98 PRO A C 1
ATOM 826 O O . PRO A 1 98 ? -9.530 1.138 -0.393 1.00 96.56 98 PRO A O 1
ATOM 829 N N . VAL A 1 99 ? -7.474 0.375 0.075 1.00 95.69 99 VAL A N 1
ATOM 830 C CA . VAL A 1 99 ? -6.957 0.629 -1.276 1.00 95.69 99 VAL A CA 1
ATOM 831 C C . VAL A 1 99 ? -7.591 -0.338 -2.276 1.00 95.69 99 VAL A C 1
ATOM 833 O O . VAL A 1 99 ? -7.607 -1.554 -2.072 1.00 95.69 99 VAL A O 1
ATOM 836 N N . VAL A 1 100 ? -8.115 0.203 -3.373 1.00 94.31 100 VAL A N 1
ATOM 837 C CA . VAL A 1 100 ? -8.776 -0.567 -4.429 1.00 94.31 100 VAL A CA 1
ATOM 838 C C . VAL A 1 100 ? -7.907 -0.526 -5.670 1.00 94.31 100 VAL A C 1
ATOM 840 O O . VAL A 1 100 ? -7.512 0.537 -6.134 1.00 94.31 100 VAL A O 1
ATOM 843 N N . VAL A 1 101 ? -7.623 -1.698 -6.233 1.00 91.81 101 VAL A N 1
ATOM 844 C CA . VAL A 1 101 ? -6.790 -1.817 -7.429 1.00 91.81 101 VAL A CA 1
ATOM 845 C C . VAL A 1 101 ? -7.451 -2.717 -8.478 1.00 91.81 101 VAL A C 1
ATOM 847 O O . VAL A 1 101 ? -8.153 -3.665 -8.119 1.00 91.81 101 VAL A O 1
ATOM 850 N N . PRO A 1 102 ? -7.248 -2.452 -9.780 1.00 90.19 102 PRO A N 1
ATOM 851 C CA . PRO A 1 102 ? -7.783 -3.296 -10.844 1.00 90.19 102 PRO A CA 1
ATOM 852 C C . PRO A 1 102 ? -7.100 -4.670 -10.887 1.00 90.19 102 PRO A C 1
ATOM 854 O O . PRO A 1 102 ? -5.897 -4.794 -10.664 1.00 90.19 102 PRO A O 1
ATOM 857 N N . VAL A 1 103 ? -7.864 -5.705 -11.233 1.00 90.50 103 VAL A N 1
ATOM 858 C CA . VAL A 1 103 ? -7.346 -7.068 -11.438 1.00 90.50 103 VAL A CA 1
ATOM 859 C C . VAL A 1 103 ? -6.781 -7.252 -12.851 1.00 90.50 103 VAL A C 1
ATOM 861 O O . V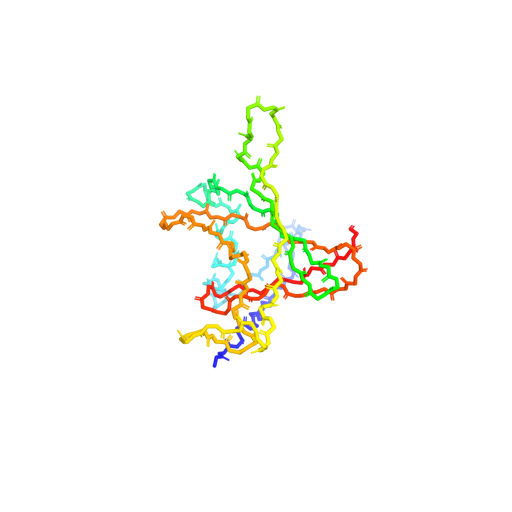AL A 1 103 ? -7.067 -6.462 -13.751 1.00 90.50 103 VAL A O 1
ATOM 864 N N . ASP A 1 104 ? -5.963 -8.292 -13.043 1.00 88.81 104 ASP A N 1
ATOM 865 C CA . ASP A 1 104 ? -5.400 -8.705 -14.343 1.00 88.81 104 ASP A CA 1
ATOM 866 C C . ASP A 1 104 ? -4.623 -7.611 -15.098 1.00 88.81 104 ASP A C 1
ATOM 868 O O . ASP A 1 104 ? -4.573 -7.567 -16.330 1.00 88.81 104 ASP A O 1
ATOM 872 N N . THR A 1 105 ? -3.972 -6.715 -14.356 1.00 86.69 105 THR A N 1
ATOM 873 C CA . THR A 1 105 ? -3.139 -5.650 -14.918 1.00 86.69 105 THR A CA 1
ATOM 874 C C . THR A 1 105 ? -1.910 -5.378 -14.059 1.00 86.69 105 THR A C 1
ATOM 876 O O . THR A 1 105 ? -1.884 -5.649 -12.860 1.00 86.69 105 THR A O 1
ATOM 879 N N . HIS A 1 106 ? -0.868 -4.820 -14.675 1.00 84.88 106 HIS A N 1
ATOM 880 C CA . HIS A 1 106 ? 0.345 -4.425 -13.971 1.00 84.88 106 HIS A CA 1
ATOM 881 C C . HIS A 1 106 ? 0.130 -3.115 -13.210 1.00 84.88 106 HIS A C 1
ATOM 883 O O . HIS A 1 106 ? -0.132 -2.067 -13.811 1.00 84.88 106 HIS A O 1
ATOM 889 N N . ILE A 1 107 ? 0.286 -3.186 -11.890 1.00 88.50 107 ILE A N 1
ATOM 890 C CA . ILE A 1 107 ? 0.228 -2.053 -10.967 1.00 88.50 107 ILE A CA 1
ATOM 891 C C . ILE A 1 107 ? 1.638 -1.778 -10.451 1.00 88.50 107 ILE A C 1
ATOM 893 O O . ILE A 1 107 ? 2.383 -2.702 -10.121 1.00 88.50 107 ILE A O 1
ATOM 897 N N . ARG A 1 108 ? 2.000 -0.499 -10.370 1.00 89.75 108 ARG A N 1
ATOM 898 C CA . ARG A 1 108 ? 3.211 -0.030 -9.702 1.00 89.75 108 ARG A CA 1
ATOM 899 C C . ARG A 1 108 ? 2.821 0.694 -8.419 1.00 89.75 108 ARG A C 1
ATOM 901 O O . ARG A 1 108 ? 2.179 1.737 -8.486 1.00 89.75 108 ARG A O 1
ATOM 908 N N . PHE A 1 109 ? 3.281 0.175 -7.287 1.00 92.06 109 PHE A N 1
ATOM 909 C CA . PHE A 1 109 ? 3.305 0.913 -6.028 1.00 92.06 109 PHE A CA 1
ATOM 910 C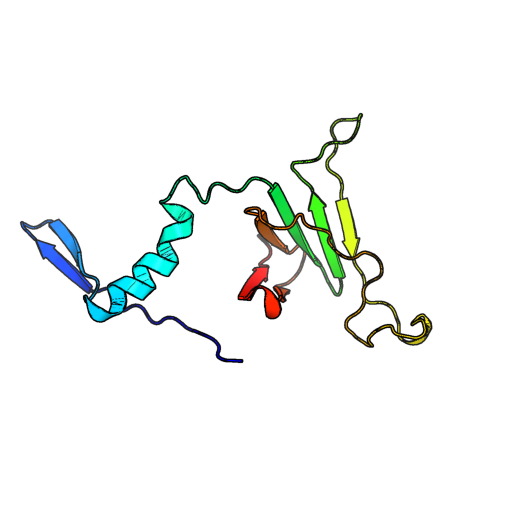 C . PHE A 1 109 ? 4.611 1.702 -5.924 1.00 92.06 109 PHE A C 1
ATOM 912 O O . PHE A 1 109 ? 5.686 1.168 -6.209 1.00 92.06 109 PHE A O 1
ATOM 919 N N . ILE A 1 110 ? 4.511 2.971 -5.545 1.00 93.38 110 ILE A N 1
ATOM 920 C CA . ILE A 1 110 ? 5.637 3.822 -5.161 1.00 93.38 110 ILE A CA 1
ATOM 921 C C . ILE A 1 110 ? 5.488 4.049 -3.664 1.00 93.38 110 ILE A C 1
ATOM 923 O O . ILE A 1 110 ? 4.546 4.705 -3.240 1.00 93.38 110 ILE A O 1
ATOM 927 N N . VAL A 1 111 ? 6.371 3.443 -2.879 1.00 95.75 111 VAL A N 1
ATOM 928 C CA . VAL A 1 111 ? 6.252 3.410 -1.421 1.00 95.75 111 VAL A CA 1
ATOM 929 C C . VAL A 1 111 ? 7.270 4.371 -0.814 1.00 95.75 111 VAL A C 1
ATOM 931 O O . VAL A 1 111 ? 8.450 4.297 -1.152 1.00 95.75 111 VAL A O 1
ATOM 934 N N . THR A 1 112 ? 6.819 5.255 0.072 1.00 96.88 112 THR A N 1
ATOM 935 C CA . THR A 1 112 ? 7.663 6.147 0.880 1.00 96.88 112 THR A CA 1
ATOM 936 C C . THR A 1 112 ? 7.005 6.400 2.242 1.00 96.88 112 THR A C 1
ATOM 938 O O . THR A 1 112 ? 5.946 5.844 2.534 1.00 96.88 112 THR A O 1
ATOM 941 N N . ALA A 1 113 ? 7.643 7.179 3.111 1.00 95.94 113 ALA A N 1
ATOM 942 C CA . ALA A 1 113 ? 7.119 7.538 4.421 1.00 95.94 113 ALA A CA 1
ATOM 943 C C . ALA A 1 113 ? 7.331 9.021 4.739 1.00 95.94 113 ALA A C 1
ATOM 945 O O . ALA A 1 113 ? 8.316 9.624 4.315 1.00 95.94 113 ALA A O 1
ATOM 946 N N . ASN A 1 114 ? 6.428 9.587 5.538 1.00 92.25 114 ASN A N 1
ATOM 947 C CA . ASN A 1 114 ? 6.461 11.002 5.914 1.00 92.25 114 ASN A CA 1
ATOM 948 C C . ASN A 1 114 ? 7.236 11.269 7.215 1.00 92.25 114 ASN A C 1
ATOM 950 O O . ASN A 1 114 ? 7.626 12.409 7.467 1.00 92.25 114 ASN A O 1
ATOM 954 N N . ASP A 1 115 ? 7.457 10.249 8.052 1.00 93.44 115 ASP A N 1
ATOM 955 C CA . ASP A 1 115 ? 8.000 10.426 9.404 1.00 93.44 115 ASP A CA 1
ATOM 956 C C . ASP A 1 115 ? 9.138 9.463 9.770 1.00 93.44 115 ASP A C 1
ATOM 958 O O . ASP A 1 115 ? 10.302 9.859 9.822 1.00 93.44 115 ASP A O 1
ATOM 962 N N . VAL A 1 116 ? 8.823 8.207 10.059 1.00 96.38 116 VAL A N 1
ATOM 963 C CA . VAL A 1 116 ? 9.755 7.143 10.428 1.00 96.38 116 VAL A CA 1
ATOM 964 C C . VAL A 1 116 ? 9.709 6.044 9.376 1.00 96.38 116 VAL A C 1
ATOM 966 O O . VAL A 1 116 ? 8.941 6.096 8.422 1.00 96.38 116 VAL A O 1
ATOM 969 N N . ILE A 1 117 ? 10.565 5.040 9.526 1.00 97.12 117 ILE A N 1
ATOM 970 C CA . ILE A 1 117 ? 10.543 3.887 8.631 1.00 97.12 117 ILE A CA 1
ATOM 971 C C . ILE A 1 117 ? 9.285 3.057 8.909 1.00 97.12 117 ILE A C 1
ATOM 973 O O . ILE A 1 117 ? 9.051 2.658 10.053 1.00 97.12 117 ILE A O 1
ATOM 977 N N . HIS A 1 118 ? 8.539 2.748 7.851 1.00 96.56 118 HIS A N 1
ATOM 978 C CA . HIS A 1 118 ? 7.450 1.766 7.845 1.00 96.56 118 HIS A CA 1
ATOM 979 C C . HIS A 1 118 ? 7.767 0.640 6.856 1.00 96.56 118 HIS A C 1
ATOM 981 O O . HIS A 1 118 ? 8.784 0.669 6.169 1.00 96.56 118 HIS A O 1
ATOM 987 N N . ASP A 1 119 ? 6.903 -0.367 6.775 1.00 96.88 119 ASP A N 1
ATOM 988 C CA . ASP A 1 119 ? 7.049 -1.487 5.840 1.00 96.88 119 ASP A CA 1
ATOM 989 C C . ASP A 1 119 ? 5.686 -1.816 5.228 1.00 96.88 119 ASP A C 1
ATOM 991 O O . ASP A 1 119 ? 4.763 -2.248 5.926 1.00 96.88 119 ASP A O 1
ATOM 995 N N . PHE A 1 120 ? 5.549 -1.571 3.923 1.00 96.94 120 PHE A N 1
ATOM 996 C CA . PHE A 1 120 ? 4.332 -1.859 3.177 1.00 96.94 120 PHE A CA 1
ATOM 997 C C . PHE A 1 120 ? 4.336 -3.326 2.747 1.00 96.94 120 PHE A C 1
ATOM 999 O O . PHE A 1 120 ? 4.972 -3.713 1.759 1.00 96.94 120 PHE A O 1
ATOM 1006 N N . ALA A 1 121 ? 3.613 -4.153 3.501 1.00 96.50 121 ALA A N 1
ATOM 1007 C CA . ALA A 1 121 ? 3.584 -5.596 3.313 1.00 96.50 121 ALA A CA 1
ATOM 1008 C C . ALA A 1 121 ? 2.170 -6.118 3.027 1.00 96.50 121 ALA A C 1
ATOM 1010 O O . ALA A 1 121 ? 1.260 -5.983 3.841 1.00 96.50 121 ALA A O 1
ATOM 1011 N N . VAL A 1 122 ? 2.018 -6.816 1.897 1.00 95.56 122 VAL A N 1
ATOM 1012 C CA . VAL A 1 122 ? 0.800 -7.553 1.525 1.00 95.56 122 VAL A CA 1
ATOM 1013 C C . VAL A 1 122 ? 1.204 -8.976 1.119 1.00 95.56 122 VAL A C 1
ATOM 1015 O O . VAL A 1 122 ? 1.491 -9.245 -0.053 1.00 95.56 122 VAL A O 1
ATOM 1018 N N . PRO A 1 123 ? 1.265 -9.922 2.074 1.00 92.12 123 PRO A N 1
ATOM 1019 C CA . PRO A 1 123 ? 1.872 -11.229 1.832 1.00 92.12 123 PRO A CA 1
ATOM 1020 C C . PRO A 1 123 ? 1.173 -12.086 0.772 1.00 92.12 123 PRO A C 1
ATOM 1022 O O . PRO A 1 123 ? 1.835 -12.854 0.076 1.00 92.12 123 PRO A O 1
ATOM 1025 N N . SER A 1 124 ? -0.147 -11.954 0.619 1.00 91.94 124 SER A N 1
ATOM 1026 C CA . SER A 1 124 ? -0.916 -12.646 -0.427 1.00 91.94 124 SER A CA 1
ATOM 1027 C C . SER A 1 124 ? -0.529 -12.202 -1.841 1.00 91.94 124 SER A C 1
ATOM 1029 O O . SER A 1 124 ? -0.641 -12.996 -2.771 1.00 91.94 124 SER A O 1
ATOM 1031 N N . LEU A 1 125 ? -0.020 -10.974 -1.993 1.00 88.00 125 LEU A N 1
ATOM 1032 C CA . LEU A 1 125 ? 0.535 -10.444 -3.241 1.00 88.00 125 LEU A CA 1
ATOM 1033 C C . LEU A 1 125 ? 2.043 -10.710 -3.380 1.00 88.00 125 LEU A C 1
ATOM 1035 O O . LEU A 1 125 ? 2.634 -10.372 -4.402 1.00 88.00 125 LEU A O 1
ATOM 1039 N N . GLY A 1 126 ? 2.685 -11.291 -2.359 1.00 88.31 126 GLY A N 1
ATOM 1040 C CA . GLY A 1 126 ? 4.142 -11.421 -2.305 1.00 88.31 126 GLY A CA 1
ATOM 1041 C C . GLY A 1 126 ? 4.868 -10.073 -2.217 1.00 88.31 126 GLY A C 1
ATOM 1042 O O . GLY A 1 126 ? 6.026 -9.985 -2.618 1.00 88.31 126 GLY A O 1
ATOM 1043 N N . LEU A 1 127 ? 4.191 -9.032 -1.719 1.00 90.44 127 LEU A N 1
ATOM 1044 C CA . LEU A 1 127 ? 4.708 -7.670 -1.623 1.00 90.44 127 LEU A CA 1
ATOM 1045 C C . LEU A 1 127 ? 5.232 -7.392 -0.209 1.00 90.44 127 LEU A C 1
ATOM 1047 O O . LEU A 1 127 ? 4.530 -7.649 0.770 1.00 90.44 127 LEU A O 1
ATOM 1051 N N . LYS A 1 128 ? 6.450 -6.858 -0.117 1.00 94.75 128 LYS A N 1
ATOM 1052 C CA . LYS A 1 128 ? 7.042 -6.291 1.100 1.00 94.75 128 LYS A CA 1
ATOM 1053 C C . LYS A 1 128 ? 8.085 -5.258 0.679 1.00 94.75 128 LYS A C 1
ATOM 1055 O O . LYS A 1 128 ? 9.040 -5.626 -0.009 1.00 94.75 128 LYS A O 1
ATOM 1060 N N . ILE A 1 129 ? 7.860 -3.992 1.010 1.00 94.06 129 ILE A N 1
ATOM 1061 C CA . ILE A 1 129 ? 8.701 -2.868 0.592 1.00 94.06 129 ILE A CA 1
ATOM 1062 C C . ILE A 1 129 ? 8.854 -1.913 1.776 1.00 94.06 129 ILE A C 1
ATOM 1064 O O . ILE A 1 129 ? 7.864 -1.368 2.261 1.00 94.06 129 ILE A O 1
ATOM 1068 N N . ASP A 1 130 ? 10.097 -1.673 2.188 1.00 96.12 130 ASP A N 1
ATOM 1069 C CA . ASP A 1 130 ? 10.405 -0.691 3.224 1.00 96.12 130 ASP A CA 1
ATOM 1070 C C . ASP A 1 130 ? 10.062 0.724 2.729 1.00 96.12 130 ASP A C 1
ATOM 1072 O O . ASP A 1 130 ? 10.468 1.143 1.643 1.00 96.12 130 ASP A O 1
ATOM 1076 N N . ALA A 1 131 ? 9.321 1.459 3.550 1.00 95.50 131 ALA A N 1
ATOM 1077 C CA . ALA A 1 131 ? 8.935 2.843 3.347 1.00 95.50 131 ALA A CA 1
ATOM 1078 C C . ALA A 1 131 ? 9.875 3.733 4.169 1.00 95.50 131 ALA A C 1
ATOM 1080 O O . ALA A 1 131 ? 9.724 3.855 5.385 1.00 95.50 131 ALA A O 1
ATOM 1081 N N . THR A 1 132 ? 10.888 4.311 3.528 1.00 94.00 132 THR A N 1
ATOM 1082 C CA . THR A 1 132 ? 11.892 5.147 4.201 1.00 94.00 132 THR A CA 1
ATOM 1083 C C . THR A 1 132 ? 11.629 6.630 3.945 1.00 94.00 132 THR A C 1
ATOM 1085 O O . THR A 1 132 ? 11.479 6.989 2.780 1.00 94.00 132 THR A O 1
ATOM 1088 N N . PRO A 1 133 ? 11.640 7.496 4.973 1.00 92.00 133 PRO A N 1
ATOM 1089 C CA . PRO A 1 133 ? 11.557 8.940 4.769 1.00 92.00 133 PRO A CA 1
ATOM 1090 C C . PRO A 1 133 ? 12.803 9.489 4.056 1.00 92.00 133 PRO A C 1
ATOM 1092 O O . PRO A 1 133 ? 13.926 9.214 4.495 1.00 92.00 133 PRO A O 1
ATOM 1095 N N . GLY A 1 134 ? 12.607 10.298 3.008 1.00 72.88 134 GLY A N 1
ATOM 1096 C CA . GLY A 1 134 ? 13.667 10.966 2.227 1.00 72.88 134 GLY A CA 1
ATOM 1097 C C . GLY A 1 134 ? 13.760 10.500 0.779 1.00 72.88 134 GLY A C 1
ATOM 1098 O O . GLY A 1 134 ? 14.803 10.812 0.159 1.00 72.88 134 GLY A O 1
#

pLDDT: mean 86.26, std 14.17, range [25.44, 98.44]

Foldseek 3Di:
DDDPPPDWDWDWDDDPNDTDTDGPPVCVVVVCVVCVCPPPPQNPAPWEKEWEDDVQWIKIWRQVDADPVRDIDIDIKHQDDPVRDDPPDDHPPDIPDDDDDDPPGRYDYDAAYDPAKDWDDDVVVPDIDIHYHD